Protein AF-A0A7Z2T8D2-F1 (afdb_monomer_lite)

Secondary structure (DSSP, 8-state):
----PPP--GGGGG------PPPP-SS--STHHHHHHHHHHHHHHHHHHHHHHHHHHHHHHHHHHHHHHH--TT-TTHHHHHHHHHHHHHHHHSTTGGG--SHHHHHHHHHH-S-PPPHHHHHHHHHHHH-TT-PPPHHHHHHHHHHHHHHHHHPPP---

Organism: NCBI:txid1481923

Radius of gyration: 36.14 Å; chains: 1; bounding box: 49×36×119 Å

InterPro domains:
  IPR025489 Protein of unknown function (DUF4381 [PF14316] (16-154)

Sequence (160 aa):
MTIHQPPSTYILRYFQDVEVLQPISWYPQTLGWQILGAIALALLAYGMYARLTIWYHNRYRSEAKQAIESLSLENEQFPRELFTIMKVVLNYLSPGNSTAFGSPFFQTLDSYHSLSLPQPLQQRWTLSLVSCHVHLSDSEKQQLKHYCLDWLKQHEVASL

Foldseek 3Di:
DDDDDDPPPPVCVPPDPPPPPDPDPPDDPDCVVVVVVVVVVVVVVVVVVVVVVVCVVCVLLVVLLVQLVPDDLPDLCLLVSNVVSLLVVLCVLPPPSNPDAQPSSQVSLCVQDVDHDDPVLSVLSSCSNVDPPRGDDSVSSVVSSVSSNVSSVPGDRPDD

pLDDT: mean 83.42, std 12.83, range [38.0, 96.19]

Structure (mmCIF, N/CA/C/O backbone):
data_AF-A0A7Z2T8D2-F1
#
_entry.id   AF-A0A7Z2T8D2-F1
#
loop_
_atom_site.group_PDB
_atom_site.id
_atom_site.type_symbol
_atom_site.label_atom_id
_atom_site.label_alt_id
_atom_site.label_comp_id
_atom_site.label_asym_id
_atom_site.label_entity_id
_atom_site.label_seq_id
_atom_site.pdbx_PDB_ins_code
_atom_site.Cartn_x
_atom_site.Cartn_y
_atom_site.Cartn_z
_atom_site.occupancy
_atom_site.B_iso_or_equiv
_atom_site.auth_seq_id
_atom_site.auth_comp_id
_atom_site.auth_asym_id
_atom_site.auth_atom_id
_atom_site.pdbx_PDB_model_num
ATOM 1 N N . MET A 1 1 ? -9.406 -23.600 94.728 1.00 41.47 1 MET A N 1
ATOM 2 C CA . MET A 1 1 ? -9.153 -22.898 93.454 1.00 41.47 1 MET A CA 1
ATOM 3 C C . MET A 1 1 ? -10.025 -21.653 93.448 1.00 41.47 1 MET A C 1
ATOM 5 O O . MET A 1 1 ? -11.231 -21.773 93.297 1.00 41.47 1 MET A O 1
ATOM 9 N N . THR A 1 2 ? -9.456 -20.494 93.772 1.00 48.38 2 THR A N 1
ATOM 10 C CA . THR A 1 2 ? -10.188 -19.224 93.879 1.00 48.38 2 THR A CA 1
ATOM 11 C C . THR A 1 2 ? -10.261 -18.561 92.509 1.00 48.38 2 THR A C 1
ATOM 13 O O . THR A 1 2 ? -9.237 -18.246 91.911 1.00 48.38 2 THR A O 1
ATOM 16 N N . ILE A 1 3 ? -11.477 -18.392 91.997 1.00 55.41 3 ILE A N 1
ATOM 17 C CA . ILE A 1 3 ? -11.755 -17.710 90.733 1.00 55.41 3 ILE A CA 1
ATOM 18 C C . ILE A 1 3 ? -11.690 -16.205 91.007 1.00 55.41 3 ILE A C 1
ATOM 20 O O . ILE A 1 3 ? -12.503 -15.673 91.760 1.00 55.41 3 ILE A O 1
ATOM 24 N N . HIS A 1 4 ? -10.705 -15.523 90.426 1.00 58.47 4 HIS A N 1
ATOM 25 C CA . HIS A 1 4 ? -10.600 -14.068 90.484 1.00 58.47 4 HIS A CA 1
ATOM 26 C C . HIS A 1 4 ? -11.541 -13.469 89.434 1.00 58.47 4 HIS A C 1
ATOM 28 O O . HIS A 1 4 ? -11.203 -13.415 88.253 1.00 58.47 4 HIS A O 1
ATOM 34 N N . GLN A 1 5 ? -12.738 -13.042 89.845 1.00 60.25 5 GLN A N 1
ATOM 35 C CA . GLN A 1 5 ? -13.546 -12.157 89.006 1.00 60.25 5 GLN A CA 1
ATOM 36 C C . GLN A 1 5 ? -12.854 -10.789 88.947 1.00 60.25 5 GLN A C 1
ATOM 38 O O . GLN A 1 5 ? -12.503 -10.249 90.001 1.00 60.25 5 GLN A O 1
ATOM 43 N N . PRO A 1 6 ? -12.635 -10.222 87.748 1.00 62.84 6 PRO A N 1
ATOM 44 C CA . PRO A 1 6 ? -12.114 -8.872 87.647 1.00 62.84 6 PRO A CA 1
ATOM 45 C C . PRO A 1 6 ? -13.093 -7.917 88.348 1.00 62.84 6 PRO A C 1
ATOM 47 O O . PRO A 1 6 ? -14.310 -8.084 88.209 1.00 62.84 6 PRO A O 1
ATOM 50 N N . PRO A 1 7 ? -12.597 -6.936 89.121 1.00 56.84 7 PRO A N 1
ATOM 51 C CA . PRO A 1 7 ? -13.458 -5.962 89.766 1.00 56.84 7 PRO A CA 1
ATOM 52 C C . PRO A 1 7 ? -14.231 -5.229 88.672 1.00 56.84 7 PRO A C 1
ATOM 54 O O . PRO A 1 7 ? -13.640 -4.677 87.743 1.00 56.84 7 PRO A O 1
ATOM 57 N N . SER A 1 8 ? -15.560 -5.254 88.763 1.00 59.09 8 SER A N 1
ATOM 58 C CA . SER A 1 8 ? -16.462 -4.482 87.912 1.00 59.09 8 SER A CA 1
ATOM 59 C C . SER A 1 8 ? -16.314 -3.001 88.262 1.00 59.09 8 SER A C 1
ATOM 61 O O . SER A 1 8 ? -17.149 -2.406 88.945 1.00 59.09 8 SER A O 1
ATOM 63 N N . THR A 1 9 ? -15.178 -2.425 87.884 1.00 58.44 9 THR A N 1
ATOM 64 C CA . THR A 1 9 ? -14.816 -1.047 88.174 1.00 58.44 9 THR A CA 1
ATOM 65 C C . THR A 1 9 ? -15.786 -0.144 87.426 1.00 58.44 9 THR A C 1
ATOM 67 O O . THR A 1 9 ? -15.886 -0.193 86.201 1.00 58.44 9 THR A O 1
ATOM 70 N N . TYR A 1 10 ? -16.485 0.696 88.188 1.00 59.91 10 TYR A N 1
ATOM 71 C CA . TYR A 1 10 ? -17.485 1.684 87.761 1.00 59.91 10 TYR A CA 1
ATOM 72 C C . TYR A 1 10 ? -17.048 2.543 86.552 1.00 59.91 10 TYR A C 1
ATOM 74 O O . TYR A 1 10 ? -17.885 3.039 85.804 1.00 59.91 10 TYR A O 1
ATOM 82 N N . ILE A 1 11 ? -15.734 2.650 86.325 1.00 63.50 11 ILE A N 1
ATOM 83 C CA . ILE A 1 11 ? -15.084 3.317 85.189 1.00 63.50 11 ILE A CA 1
ATOM 84 C C . ILE A 1 11 ? -15.517 2.736 83.830 1.00 63.50 11 ILE A C 1
ATOM 86 O O . ILE A 1 11 ? -15.669 3.494 82.879 1.00 63.50 11 ILE A O 1
ATOM 90 N N . LEU A 1 12 ? -15.767 1.424 83.720 1.00 61.31 12 LEU A N 1
ATOM 91 C CA . LEU A 1 12 ? -16.150 0.794 82.446 1.00 61.31 12 LEU A CA 1
ATOM 92 C C . LEU A 1 12 ? -17.647 0.906 82.122 1.00 61.31 12 LEU A C 1
ATOM 94 O O . LEU A 1 12 ? -18.044 0.664 80.990 1.00 61.31 12 LEU A O 1
ATOM 98 N N . ARG A 1 13 ? -18.486 1.309 83.086 1.00 59.47 13 ARG A N 1
ATOM 99 C CA . ARG A 1 13 ? -19.947 1.382 82.902 1.00 59.47 13 ARG A CA 1
ATOM 100 C C . ARG A 1 13 ? -20.386 2.483 81.929 1.00 59.47 13 ARG A C 1
ATOM 102 O O . ARG A 1 13 ? -21.485 2.408 81.393 1.00 59.47 13 ARG A O 1
ATOM 109 N N . TYR A 1 14 ? -19.546 3.496 81.731 1.00 57.97 14 TYR A N 1
ATOM 110 C CA . TYR A 1 14 ? -19.841 4.653 80.879 1.00 57.97 14 TYR A CA 1
ATOM 111 C C . TYR A 1 14 ? -19.138 4.609 79.524 1.00 57.97 14 TYR A C 1
ATOM 113 O O . TYR A 1 14 ? -19.313 5.530 78.727 1.00 57.97 14 TYR A O 1
ATOM 121 N N . PHE A 1 15 ? -18.366 3.557 79.237 1.00 62.12 15 PHE A N 1
ATOM 122 C CA . PHE A 1 15 ? -17.938 3.300 77.870 1.00 62.12 15 PHE A CA 1
ATOM 123 C C . PHE A 1 15 ? -19.138 2.741 77.115 1.00 62.12 15 PHE A C 1
ATOM 125 O O . PHE A 1 15 ? -19.424 1.550 77.137 1.00 62.12 15 PHE A O 1
ATOM 132 N N . GLN A 1 16 ? -19.889 3.660 76.516 1.00 62.00 16 GLN A N 1
ATOM 133 C CA . GLN A 1 16 ? -20.880 3.359 75.502 1.00 62.00 16 GLN A CA 1
ATOM 134 C C . GLN A 1 16 ? -20.144 2.622 74.381 1.00 62.00 16 GLN A C 1
ATOM 136 O O . GLN A 1 16 ? -19.219 3.191 73.796 1.00 62.00 16 GLN A O 1
ATOM 141 N N . ASP A 1 17 ? -20.492 1.352 74.152 1.00 63.81 17 ASP A N 1
ATOM 142 C CA . ASP A 1 17 ? -19.966 0.576 73.031 1.00 63.81 17 ASP A CA 1
ATOM 143 C C . ASP A 1 17 ? -20.109 1.436 71.775 1.00 63.81 17 ASP A C 1
ATOM 145 O O . ASP A 1 17 ? -21.215 1.815 71.381 1.00 63.81 17 ASP A O 1
ATOM 149 N N . VAL A 1 18 ? -18.974 1.835 71.202 1.00 65.62 18 VAL A N 1
ATOM 150 C CA . VAL A 1 18 ? -18.961 2.589 69.955 1.00 65.62 18 VAL A CA 1
ATOM 151 C C . VAL A 1 18 ? -19.521 1.634 68.917 1.00 65.62 18 VAL A C 1
ATOM 153 O O . VAL A 1 18 ? -18.870 0.639 68.597 1.00 65.62 18 VAL A O 1
ATOM 156 N N . GLU A 1 19 ? -20.743 1.894 68.444 1.00 67.00 19 GLU A N 1
ATOM 157 C CA . GLU A 1 19 ? -21.344 1.116 67.367 1.00 67.00 19 GLU A CA 1
ATOM 158 C C . GLU A 1 19 ? -20.333 1.046 66.224 1.00 67.00 19 GLU A C 1
ATOM 160 O O . GLU A 1 19 ? -19.966 2.058 65.619 1.00 67.00 19 GLU A O 1
ATOM 165 N N . VAL A 1 20 ? -19.823 -0.159 65.972 1.00 66.94 20 VAL A N 1
ATOM 166 C CA . VAL A 1 20 ? -18.941 -0.406 64.841 1.00 66.94 20 VAL A CA 1
ATOM 167 C C . VAL A 1 20 ? -19.793 -0.143 63.610 1.00 66.94 20 VAL A C 1
ATOM 169 O O . VAL A 1 20 ? -20.693 -0.926 63.300 1.00 66.94 20 VAL A O 1
ATOM 172 N N . LEU A 1 21 ? -19.554 0.999 62.955 1.00 68.62 21 LEU A N 1
ATOM 173 C CA . LEU A 1 21 ? -20.254 1.373 61.733 1.00 68.62 21 LEU A CA 1
ATOM 174 C C . LEU A 1 21 ? -20.203 0.181 60.784 1.00 68.62 21 LEU A C 1
ATOM 176 O O . LEU A 1 21 ? -19.122 -0.352 60.511 1.00 68.62 21 LEU A O 1
ATOM 180 N N . GLN A 1 22 ? -21.375 -0.262 60.326 1.00 73.56 22 GLN A N 1
ATOM 181 C CA . GLN A 1 22 ? -21.429 -1.399 59.423 1.00 73.56 22 GLN A CA 1
ATOM 182 C C . GLN A 1 22 ? -20.539 -1.104 58.211 1.00 73.56 22 GLN A C 1
ATOM 184 O O . GLN A 1 22 ? -20.593 0.012 57.680 1.00 73.56 22 GLN A O 1
ATOM 189 N N . PRO A 1 23 ? -19.684 -2.058 57.804 1.00 72.94 23 PRO A N 1
ATOM 190 C CA . PRO A 1 23 ? -18.737 -1.836 56.728 1.00 72.94 23 PRO A CA 1
ATOM 191 C C . PRO A 1 23 ? -19.498 -1.373 55.489 1.00 72.94 23 PRO A C 1
ATOM 193 O O . PRO A 1 23 ? -20.392 -2.059 54.993 1.00 72.94 23 PRO A O 1
ATOM 196 N N . ILE A 1 24 ? -19.153 -0.176 55.018 1.00 68.25 24 ILE A N 1
ATOM 197 C CA . ILE A 1 24 ? -19.755 0.412 53.829 1.00 68.25 24 ILE A CA 1
ATOM 198 C C . ILE A 1 24 ? -19.462 -0.546 52.676 1.00 68.25 24 ILE A C 1
ATOM 200 O O . ILE A 1 24 ? -18.301 -0.836 52.378 1.00 68.25 24 ILE A O 1
ATOM 204 N N . SER A 1 25 ? -20.515 -1.075 52.054 1.00 70.31 25 SER A N 1
ATOM 205 C CA . SER A 1 25 ? -20.367 -1.908 50.866 1.00 70.31 25 SER A CA 1
ATOM 206 C C . SER A 1 25 ? -19.729 -1.072 49.761 1.00 70.31 25 SER A C 1
ATOM 208 O O . SER A 1 25 ? -20.369 -0.203 49.173 1.00 70.31 25 SER A O 1
ATOM 210 N N . TRP A 1 26 ? -18.468 -1.369 49.454 1.00 71.19 26 TRP A N 1
ATOM 211 C CA . TRP A 1 26 ? -17.752 -0.846 48.287 1.00 71.19 26 TRP A CA 1
ATOM 212 C C . TRP A 1 26 ? -18.336 -1.364 46.969 1.00 71.19 26 TRP A C 1
ATOM 214 O O . TRP A 1 26 ? -17.962 -0.892 45.896 1.00 71.19 26 TRP A O 1
ATOM 224 N N . TYR A 1 27 ? -19.255 -2.332 47.042 1.00 62.62 27 TYR A N 1
ATOM 225 C CA . TYR A 1 27 ? -20.023 -2.784 45.901 1.00 62.62 27 TYR A CA 1
ATOM 226 C C . TYR A 1 27 ? -21.235 -1.867 45.707 1.00 62.62 27 TYR A C 1
ATOM 228 O O . TYR A 1 27 ? -22.082 -1.774 46.605 1.00 62.62 27 TYR A O 1
ATOM 236 N N . PRO A 1 28 ? -21.332 -1.170 44.569 1.00 60.12 28 PRO A N 1
ATOM 237 C CA . PRO A 1 28 ? -22.391 -0.206 44.362 1.00 60.12 28 PRO A CA 1
ATOM 238 C C . PRO A 1 28 ? -23.737 -0.907 44.172 1.00 60.12 28 PRO A C 1
ATOM 240 O O . PRO A 1 28 ? -23.912 -1.725 43.275 1.00 60.12 28 PRO A O 1
ATOM 243 N N . GLN A 1 29 ? -24.715 -0.542 44.998 1.00 66.62 29 GLN A N 1
ATOM 244 C CA . GLN A 1 29 ? -26.084 -1.066 44.934 1.00 66.62 29 GLN A CA 1
ATOM 245 C C . GLN A 1 29 ? -26.920 -0.421 43.807 1.00 66.62 29 GLN A C 1
ATOM 247 O O . GLN A 1 29 ? -28.061 -0.812 43.568 1.00 66.62 29 GLN A O 1
ATOM 252 N N . THR A 1 30 ? -26.378 0.585 43.110 1.00 77.06 30 THR A N 1
ATOM 253 C CA . THR A 1 30 ? -27.105 1.384 42.118 1.00 77.06 30 THR A CA 1
ATOM 254 C C . THR A 1 30 ? -26.864 0.899 40.687 1.00 77.06 30 THR A C 1
ATOM 256 O O . THR A 1 30 ? -25.736 0.619 40.276 1.00 77.06 30 THR A O 1
ATOM 259 N N . LEU A 1 31 ? -27.935 0.888 39.883 1.00 79.31 31 LEU A N 1
ATOM 260 C CA . LEU A 1 31 ? -27.907 0.543 38.451 1.00 79.31 31 LEU A CA 1
ATOM 261 C C . LEU A 1 31 ? -26.911 1.394 37.636 1.00 79.31 31 LEU A C 1
ATOM 263 O O . LEU A 1 31 ? -26.483 0.988 36.558 1.00 79.31 31 LEU A O 1
ATOM 267 N N . GLY A 1 32 ? -26.501 2.557 38.153 1.00 78.88 32 GLY A N 1
ATOM 268 C CA . GLY A 1 32 ? -25.564 3.467 37.491 1.00 78.88 32 GLY A CA 1
ATOM 269 C 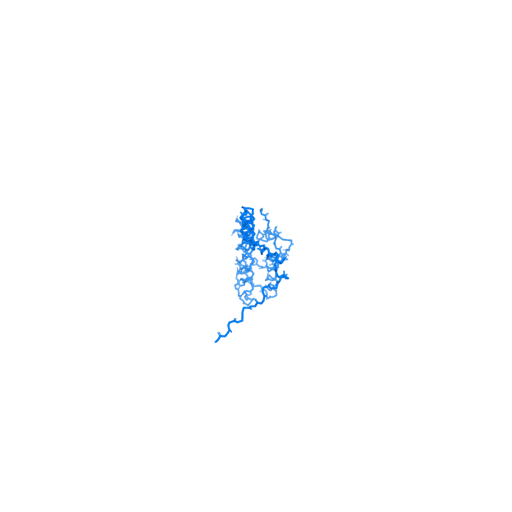C . GLY A 1 32 ? -24.220 2.829 37.130 1.00 78.88 32 GLY A C 1
ATOM 270 O O . GLY A 1 32 ? -23.683 3.126 36.068 1.00 78.88 32 GLY A O 1
ATOM 271 N N . TRP A 1 33 ? -23.704 1.899 37.940 1.00 83.44 33 TRP A N 1
ATOM 272 C CA . TRP A 1 33 ? -22.447 1.207 37.625 1.00 83.44 33 TRP A CA 1
ATOM 273 C C . TRP A 1 33 ? -22.592 0.147 36.540 1.00 83.44 33 TRP A C 1
ATOM 275 O O . TRP A 1 33 ? -21.662 -0.064 35.767 1.00 83.44 33 TRP A O 1
ATOM 285 N N . GLN A 1 34 ? -23.765 -0.477 36.431 1.00 85.12 34 GLN A N 1
ATOM 286 C CA . GLN A 1 34 ? -24.065 -1.381 35.321 1.00 85.12 34 GLN A CA 1
ATOM 287 C C . GLN A 1 34 ? -24.168 -0.599 34.010 1.00 85.12 34 GLN A C 1
ATOM 289 O O . GLN A 1 34 ? -23.620 -1.028 32.998 1.00 85.12 34 GLN A O 1
ATOM 294 N N . ILE A 1 35 ? -24.796 0.582 34.043 1.00 90.31 35 ILE A N 1
ATOM 295 C CA . ILE A 1 35 ? -24.873 1.489 32.891 1.00 90.31 35 ILE A CA 1
ATOM 296 C C . ILE A 1 35 ? -23.472 1.980 32.505 1.00 90.31 35 ILE A C 1
ATOM 298 O O . ILE A 1 35 ? -23.105 1.908 31.336 1.00 90.31 35 ILE A O 1
ATOM 302 N N . LEU A 1 36 ? -22.657 2.415 33.472 1.00 90.06 36 LEU A N 1
ATOM 303 C CA . LEU A 1 36 ? -21.261 2.799 33.233 1.00 90.06 36 LEU A CA 1
ATOM 304 C C . LEU A 1 36 ? -20.443 1.649 32.643 1.00 90.06 36 LEU A C 1
ATOM 306 O O . LEU A 1 36 ? -19.719 1.858 31.674 1.00 90.06 36 LEU A O 1
ATOM 310 N N . GLY A 1 37 ? -20.583 0.440 33.189 1.00 91.25 37 GLY A N 1
ATOM 311 C CA . GLY A 1 37 ? -19.929 -0.756 32.666 1.00 91.25 37 GLY A CA 1
ATOM 312 C C . GLY A 1 37 ? -20.350 -1.059 31.228 1.00 91.25 37 GLY A C 1
ATOM 313 O O . GLY A 1 37 ? -19.495 -1.316 30.383 1.00 91.25 37 GLY A O 1
ATOM 314 N N . ALA A 1 38 ? -21.645 -0.953 30.922 1.00 92.88 38 ALA A N 1
ATOM 315 C CA . ALA A 1 38 ? -22.167 -1.143 29.573 1.00 92.88 38 ALA A CA 1
ATOM 316 C C . ALA A 1 38 ? -21.632 -0.088 28.590 1.00 92.88 38 ALA A C 1
ATOM 318 O O . ALA A 1 38 ? -21.201 -0.440 27.493 1.00 92.88 38 ALA A O 1
ATOM 319 N N . ILE A 1 39 ? -21.591 1.187 28.990 1.00 95.38 39 ILE A N 1
ATOM 320 C CA . ILE A 1 39 ? -21.023 2.273 28.177 1.00 95.38 39 ILE A CA 1
ATOM 321 C C . ILE A 1 39 ? -19.527 2.042 27.942 1.00 95.38 39 ILE A C 1
ATOM 323 O O . ILE A 1 39 ? -19.062 2.133 26.806 1.00 95.38 39 ILE A O 1
ATOM 327 N N . ALA A 1 40 ? -18.770 1.705 28.988 1.00 95.31 40 ALA A N 1
ATOM 328 C CA . ALA A 1 40 ? -17.341 1.426 28.876 1.00 95.31 40 ALA A CA 1
ATOM 329 C C . ALA A 1 40 ? -17.068 0.246 27.930 1.00 95.31 40 ALA A C 1
ATOM 331 O O . ALA A 1 40 ? -16.172 0.320 27.089 1.00 95.31 40 ALA A O 1
ATOM 332 N N . LEU A 1 41 ? -17.874 -0.815 28.018 1.00 96.00 41 LEU A N 1
ATOM 333 C CA . LEU A 1 41 ? -17.777 -1.975 27.137 1.00 96.00 41 LEU A CA 1
ATOM 334 C C . LEU A 1 41 ? -18.116 -1.611 25.686 1.00 96.00 41 LEU A C 1
ATOM 336 O O . LEU A 1 41 ? -17.393 -2.015 24.778 1.00 96.00 41 LEU A O 1
ATOM 340 N N . ALA A 1 42 ? -19.153 -0.802 25.457 1.00 95.81 42 ALA A N 1
ATOM 341 C CA . ALA A 1 42 ? -19.509 -0.323 24.123 1.00 95.81 42 ALA A CA 1
ATOM 342 C C . ALA A 1 42 ? -18.393 0.531 23.497 1.00 95.81 42 ALA A C 1
ATOM 344 O O . ALA A 1 42 ? -18.047 0.335 22.332 1.00 95.81 42 ALA A O 1
ATOM 345 N N . LEU A 1 43 ? -17.777 1.429 24.273 1.00 96.00 43 LEU A N 1
ATOM 346 C CA . LEU A 1 43 ? -16.640 2.236 23.818 1.00 96.00 43 LEU A CA 1
ATOM 347 C C . LEU A 1 43 ? -15.411 1.377 23.510 1.00 96.00 43 LEU A C 1
ATOM 349 O O . LEU A 1 43 ? -14.744 1.606 22.501 1.00 96.00 43 LEU A O 1
ATOM 353 N N . LEU A 1 44 ? -15.125 0.368 24.338 1.00 96.19 44 LEU A N 1
ATOM 354 C CA . LEU A 1 44 ? -14.053 -0.593 24.073 1.00 96.19 44 LEU A CA 1
ATOM 355 C C . LEU A 1 44 ? -14.311 -1.379 22.788 1.00 96.19 44 LEU A C 1
ATOM 357 O O . LEU A 1 44 ? -13.418 -1.474 21.947 1.00 96.19 44 LEU A O 1
ATOM 361 N N . ALA A 1 45 ? -15.525 -1.900 22.608 1.00 95.25 45 ALA A N 1
ATOM 362 C CA . ALA A 1 45 ? -15.908 -2.632 21.407 1.00 95.25 45 ALA A CA 1
ATOM 363 C C . ALA A 1 45 ? -15.787 -1.754 20.155 1.00 95.25 45 ALA A C 1
ATOM 365 O O . ALA A 1 45 ? -15.193 -2.175 19.164 1.00 95.25 45 ALA A O 1
ATOM 366 N N . TYR A 1 46 ? -16.267 -0.510 20.223 1.00 94.62 46 TYR A N 1
ATOM 367 C CA . TYR A 1 46 ? -16.149 0.456 19.134 1.00 94.62 46 TYR A CA 1
ATOM 368 C C . TYR A 1 46 ? -14.687 0.794 18.817 1.00 94.62 46 TYR A C 1
ATOM 370 O O . TYR A 1 46 ? -14.275 0.748 17.659 1.00 94.62 46 TYR A O 1
ATOM 378 N N . GLY A 1 47 ? -13.872 1.076 19.836 1.00 92.94 47 GLY A N 1
ATOM 379 C CA . GLY A 1 47 ? -12.452 1.371 19.656 1.00 92.94 47 GLY A CA 1
ATOM 380 C C . GLY A 1 47 ? -11.673 0.190 19.076 1.00 92.94 47 GLY A C 1
ATOM 381 O O . GLY A 1 47 ? -10.780 0.380 18.249 1.00 92.94 47 GLY A O 1
ATOM 382 N N . MET A 1 48 ? -12.028 -1.034 19.471 1.00 93.00 48 MET A N 1
ATOM 383 C CA . MET A 1 48 ? -11.421 -2.250 18.941 1.00 93.00 48 MET A CA 1
ATOM 384 C C . MET A 1 48 ? -11.852 -2.498 17.495 1.00 93.00 48 MET A C 1
ATOM 386 O O . MET A 1 48 ? -10.999 -2.777 16.658 1.00 93.00 48 MET A O 1
ATOM 390 N N . TYR A 1 49 ? -13.132 -2.301 17.175 1.00 91.00 49 TYR A N 1
ATOM 391 C CA . TYR A 1 49 ? -13.639 -2.359 15.805 1.00 91.00 49 TYR A CA 1
ATOM 392 C C . TYR A 1 49 ? -12.935 -1.345 14.898 1.00 91.00 49 TYR A C 1
ATOM 394 O O . TYR A 1 49 ? -12.388 -1.734 13.873 1.00 91.00 49 TYR A O 1
ATOM 402 N N . ALA A 1 50 ? -12.858 -0.076 15.306 1.00 86.81 50 ALA A N 1
ATOM 403 C CA . ALA A 1 50 ? -12.186 0.970 14.538 1.00 86.81 50 ALA A CA 1
ATOM 404 C C . ALA A 1 50 ? -10.693 0.670 14.324 1.00 86.81 50 ALA A C 1
ATOM 406 O O . ALA A 1 50 ? -10.155 0.864 13.236 1.00 86.81 50 ALA A O 1
ATOM 407 N N . ARG A 1 51 ? -9.998 0.149 15.344 1.00 85.88 51 ARG A N 1
ATOM 408 C CA . ARG A 1 51 ? -8.600 -0.272 15.178 1.00 85.88 51 ARG A CA 1
ATOM 409 C C . ARG A 1 51 ? -8.454 -1.463 14.246 1.00 85.88 51 ARG A C 1
ATOM 411 O O . ARG A 1 51 ? -7.516 -1.480 13.454 1.00 85.88 51 ARG A O 1
ATOM 418 N N . LEU A 1 52 ? -9.350 -2.442 14.335 1.00 86.12 52 LEU A N 1
ATOM 419 C CA . LEU A 1 52 ? -9.338 -3.601 13.452 1.00 86.12 52 LEU A CA 1
ATOM 420 C C . LEU A 1 52 ? -9.595 -3.181 12.011 1.00 86.12 52 LEU A C 1
ATOM 422 O O . LEU A 1 52 ? -8.853 -3.608 11.136 1.00 86.12 52 LEU A O 1
ATOM 426 N N . THR A 1 53 ? -10.575 -2.316 11.751 1.00 82.69 53 THR A N 1
ATOM 427 C CA . THR A 1 53 ? -10.836 -1.832 10.392 1.00 82.69 53 THR A CA 1
ATOM 428 C C . THR A 1 53 ? -9.629 -1.082 9.845 1.00 82.69 53 THR A C 1
ATOM 430 O O . THR A 1 53 ? -9.182 -1.416 8.752 1.00 82.69 53 THR A O 1
ATOM 433 N N . ILE A 1 54 ? -9.022 -0.165 10.603 1.00 80.12 54 ILE A N 1
ATOM 434 C CA . ILE A 1 54 ? -7.790 0.527 10.183 1.00 80.12 54 ILE A CA 1
ATOM 435 C C . ILE A 1 54 ? -6.653 -0.472 9.922 1.00 80.12 54 ILE A C 1
ATOM 437 O O . ILE A 1 54 ? -5.922 -0.345 8.940 1.00 80.12 54 ILE A O 1
ATOM 441 N N . TRP A 1 55 ? -6.498 -1.483 10.778 1.00 81.19 55 TRP A N 1
ATOM 442 C CA . TRP A 1 55 ? -5.457 -2.495 10.618 1.00 81.19 55 TRP A CA 1
ATOM 443 C C . TRP A 1 55 ? -5.672 -3.357 9.372 1.00 81.19 55 TRP A C 1
ATOM 445 O O . TRP A 1 55 ? -4.736 -3.541 8.597 1.00 81.19 55 TRP A O 1
ATOM 455 N N . TYR A 1 56 ? -6.900 -3.824 9.131 1.00 78.06 56 TYR A N 1
ATOM 456 C CA . TYR A 1 56 ? -7.255 -4.564 7.920 1.00 78.06 56 TYR A CA 1
ATOM 457 C C . TYR A 1 56 ? -7.014 -3.724 6.667 1.00 78.06 56 TYR A C 1
ATOM 459 O O . TYR A 1 56 ? -6.405 -4.215 5.719 1.00 78.06 56 TYR A O 1
ATOM 467 N N . HIS A 1 57 ? -7.396 -2.443 6.688 1.00 74.75 57 HIS A N 1
ATOM 468 C CA . HIS A 1 57 ? -7.132 -1.537 5.575 1.00 74.75 57 HIS A CA 1
ATOM 469 C C . HIS A 1 57 ? -5.640 -1.280 5.377 1.00 74.75 57 HIS A C 1
ATOM 471 O O . HIS A 1 57 ? -5.242 -1.078 4.251 1.00 74.75 57 HIS A O 1
ATOM 477 N N . ASN A 1 58 ? -4.786 -1.343 6.397 1.00 80.56 58 ASN A N 1
ATOM 478 C CA . ASN A 1 58 ? -3.340 -1.147 6.226 1.00 80.56 58 ASN A CA 1
ATOM 479 C C . ASN A 1 58 ? -2.552 -2.445 6.000 1.00 80.56 58 ASN A C 1
ATOM 481 O O . ASN A 1 58 ? -1.356 -2.397 5.700 1.00 80.56 58 ASN A O 1
ATOM 485 N N . ARG A 1 59 ? -3.200 -3.609 6.109 1.00 85.81 59 ARG A N 1
ATOM 486 C CA . ARG A 1 59 ? -2.548 -4.914 5.972 1.00 85.81 59 ARG A CA 1
ATOM 487 C C . ARG A 1 59 ? -1.938 -5.116 4.586 1.00 85.81 59 ARG A C 1
ATOM 489 O O . ARG A 1 59 ? -0.789 -5.547 4.499 1.00 85.81 59 ARG A O 1
ATOM 496 N N . TYR A 1 60 ? -2.654 -4.731 3.525 1.00 88.44 60 TYR A N 1
ATOM 497 C CA . TYR A 1 60 ? -2.154 -4.861 2.149 1.00 88.44 60 TYR A CA 1
ATOM 498 C C . TYR A 1 60 ? -0.823 -4.116 1.952 1.00 88.44 60 TYR A C 1
ATOM 500 O O . TYR A 1 60 ? 0.051 -4.600 1.237 1.00 88.44 60 TYR A O 1
ATOM 508 N N . ARG A 1 61 ? -0.630 -2.963 2.619 1.00 89.44 61 ARG A N 1
ATOM 509 C CA . ARG A 1 61 ? 0.620 -2.186 2.538 1.00 89.44 61 ARG A CA 1
ATOM 510 C C . ARG A 1 61 ? 1.795 -2.971 3.102 1.00 89.44 61 ARG A C 1
ATOM 512 O O . ARG A 1 61 ? 2.865 -2.981 2.500 1.00 89.44 61 ARG A O 1
ATOM 519 N N . SER A 1 62 ? 1.596 -3.624 4.247 1.00 88.31 62 SER A N 1
ATOM 520 C CA . SER A 1 62 ? 2.628 -4.445 4.884 1.00 88.31 62 SER A CA 1
ATOM 521 C C . SER A 1 62 ? 2.991 -5.654 4.025 1.00 88.31 62 SER A C 1
ATOM 523 O O . SER A 1 62 ? 4.173 -5.930 3.844 1.00 88.31 62 SER A O 1
ATOM 525 N N . GLU A 1 63 ? 1.996 -6.347 3.466 1.00 91.94 63 GLU A N 1
ATOM 526 C CA . GLU A 1 63 ? 2.218 -7.511 2.598 1.00 91.94 63 GLU A CA 1
ATOM 527 C C . GLU A 1 63 ? 2.934 -7.115 1.298 1.00 91.94 63 GLU A C 1
ATOM 529 O O . GLU A 1 63 ? 3.926 -7.740 0.925 1.00 91.94 63 GLU A O 1
ATOM 534 N N . ALA A 1 64 ? 2.512 -6.021 0.654 1.00 93.31 64 ALA A N 1
ATOM 535 C CA . ALA A 1 64 ? 3.172 -5.495 -0.539 1.00 93.31 64 ALA A CA 1
ATOM 536 C C . ALA A 1 64 ? 4.613 -5.049 -0.256 1.00 93.31 64 ALA A C 1
ATOM 538 O O . ALA A 1 64 ? 5.520 -5.351 -1.031 1.00 93.31 64 ALA A O 1
ATOM 539 N N . LYS A 1 65 ? 4.848 -4.371 0.874 1.00 94.00 65 LYS A N 1
ATOM 540 C CA . LYS A 1 65 ? 6.189 -3.952 1.292 1.00 94.00 65 LYS A CA 1
ATOM 541 C C . LYS A 1 65 ? 7.104 -5.158 1.507 1.00 94.00 65 LYS A C 1
ATOM 543 O O . LYS A 1 65 ? 8.204 -5.181 0.962 1.00 94.00 65 LYS A O 1
ATOM 548 N N . GLN A 1 66 ? 6.634 -6.162 2.245 1.00 93.94 66 GLN A N 1
ATOM 549 C CA . GLN A 1 66 ? 7.388 -7.388 2.498 1.00 93.94 66 GLN A CA 1
ATOM 550 C C . GLN A 1 66 ? 7.696 -8.136 1.193 1.00 93.94 66 GLN A C 1
ATOM 552 O O . GLN A 1 66 ? 8.826 -8.585 0.995 1.00 93.94 66 GLN A O 1
ATOM 557 N N . ALA A 1 67 ? 6.723 -8.218 0.280 1.00 94.19 67 ALA A N 1
ATOM 558 C CA . ALA A 1 67 ? 6.915 -8.830 -1.028 1.00 94.19 67 ALA A CA 1
ATOM 559 C C . ALA A 1 67 ? 8.012 -8.107 -1.826 1.00 94.19 67 ALA A C 1
ATOM 561 O O . ALA A 1 67 ? 8.945 -8.756 -2.289 1.00 94.19 67 ALA A O 1
ATOM 562 N N . ILE A 1 68 ? 7.974 -6.771 -1.914 1.00 94.81 68 ILE A N 1
ATOM 563 C CA . ILE A 1 68 ? 9.000 -5.987 -2.625 1.00 94.81 68 ILE A CA 1
ATOM 564 C C . ILE A 1 68 ? 10.372 -6.119 -1.958 1.00 94.81 68 ILE A C 1
ATOM 566 O O . ILE A 1 68 ? 11.382 -6.248 -2.649 1.00 94.81 68 ILE A O 1
ATOM 570 N N . GLU A 1 69 ? 10.438 -6.096 -0.627 1.00 94.06 69 GLU A N 1
ATOM 571 C CA . GLU A 1 69 ? 11.693 -6.257 0.112 1.00 94.06 69 GLU A CA 1
ATOM 572 C C . GLU A 1 69 ? 12.350 -7.610 -0.175 1.00 94.06 69 GLU A C 1
ATOM 574 O O . GLU A 1 69 ? 13.563 -7.639 -0.390 1.00 94.06 69 GLU A O 1
ATOM 579 N N . SER A 1 70 ? 11.551 -8.677 -0.289 1.00 93.94 70 SER A N 1
ATOM 580 C CA . SER A 1 70 ? 12.019 -10.034 -0.599 1.00 93.94 70 SER A CA 1
ATOM 581 C C . SER A 1 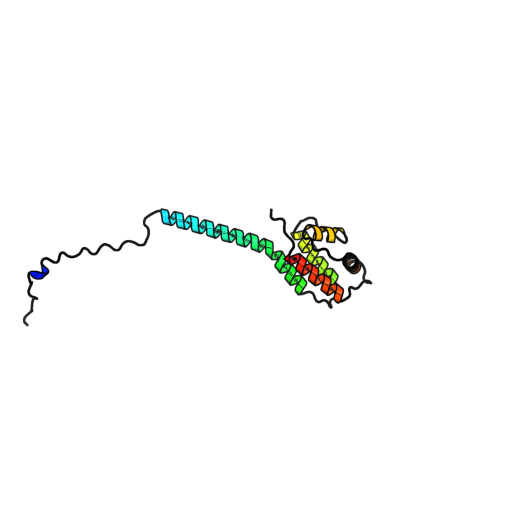70 ? 12.561 -10.218 -2.023 1.00 93.94 70 SER A C 1
ATOM 583 O O . SER A 1 70 ? 13.288 -11.177 -2.276 1.00 93.94 70 SER A O 1
ATOM 585 N N . LEU A 1 71 ? 12.263 -9.295 -2.946 1.00 93.56 71 LEU A N 1
ATOM 586 C CA . LEU A 1 71 ? 12.763 -9.363 -4.318 1.00 93.56 71 LEU A CA 1
ATOM 587 C C . LEU A 1 71 ? 14.278 -9.142 -4.369 1.00 93.56 71 LEU A C 1
ATOM 589 O O . LEU A 1 71 ? 14.780 -8.100 -3.922 1.00 93.56 71 LEU A O 1
ATOM 593 N N . SER A 1 72 ? 14.989 -10.084 -4.991 1.00 91.75 72 SER A N 1
ATOM 594 C CA . SER A 1 72 ? 16.406 -9.932 -5.325 1.00 91.75 72 SER A CA 1
ATOM 595 C C . SER A 1 72 ? 16.576 -9.094 -6.591 1.00 91.75 72 SER A C 1
ATOM 597 O O . SER A 1 72 ? 15.890 -9.319 -7.587 1.00 91.75 72 SER A O 1
ATOM 599 N N . LEU A 1 73 ? 17.520 -8.149 -6.570 1.00 91.19 73 LEU A N 1
ATOM 600 C CA . LEU A 1 73 ? 17.871 -7.344 -7.747 1.00 91.19 73 LEU A CA 1
ATOM 601 C C . LEU A 1 73 ? 18.550 -8.191 -8.837 1.00 91.19 73 LEU A C 1
ATOM 603 O O . LEU A 1 73 ? 18.466 -7.861 -10.017 1.00 91.19 73 LEU A O 1
ATOM 607 N N . GLU A 1 74 ? 19.177 -9.304 -8.456 1.00 89.81 74 GLU A N 1
ATOM 608 C CA . GLU A 1 74 ? 19.848 -10.230 -9.376 1.00 89.81 74 GLU A CA 1
ATOM 609 C C . GLU A 1 74 ? 18.850 -11.078 -10.176 1.00 89.81 74 GLU A C 1
ATOM 611 O O . GLU A 1 74 ? 19.196 -11.614 -11.225 1.00 89.81 74 GLU A O 1
ATOM 616 N N . ASN A 1 75 ? 17.595 -11.178 -9.718 1.00 88.88 75 ASN A N 1
ATOM 617 C CA . ASN A 1 75 ? 16.569 -11.940 -10.419 1.00 88.88 75 ASN A CA 1
ATOM 618 C C . ASN A 1 75 ? 16.200 -11.251 -11.744 1.00 88.88 75 ASN A C 1
ATOM 620 O O . ASN A 1 75 ? 15.816 -10.080 -11.771 1.00 88.88 75 ASN A O 1
ATOM 624 N N . GLU A 1 76 ? 16.245 -11.988 -12.852 1.00 87.31 76 GLU A N 1
ATOM 625 C CA . GLU A 1 76 ? 15.804 -11.498 -14.164 1.00 87.31 76 GLU A CA 1
ATOM 626 C C . GLU A 1 76 ? 14.305 -11.170 -14.184 1.00 87.31 76 GLU A C 1
ATOM 628 O O . GLU A 1 76 ? 13.865 -10.274 -14.905 1.00 87.31 76 GLU A O 1
ATOM 633 N N . GLN A 1 77 ? 13.515 -11.850 -13.347 1.00 89.50 77 GLN A N 1
ATOM 634 C CA . GLN A 1 77 ? 12.075 -11.626 -13.225 1.00 89.50 77 GLN A CA 1
ATOM 635 C C . GLN A 1 77 ? 11.724 -10.421 -12.344 1.00 89.50 77 GLN A C 1
ATOM 637 O O . GLN A 1 77 ? 10.557 -10.025 -12.312 1.00 89.50 77 GLN A O 1
ATOM 642 N N . PHE A 1 78 ? 12.716 -9.785 -11.704 1.00 93.44 78 PHE A N 1
ATOM 643 C CA . PHE A 1 78 ? 12.530 -8.640 -10.810 1.00 93.44 78 PHE A CA 1
ATOM 644 C C . PHE A 1 78 ? 11.571 -7.567 -11.365 1.00 93.44 78 PHE A C 1
ATOM 646 O O . PHE A 1 78 ? 10.632 -7.195 -10.657 1.00 93.44 78 PHE A O 1
ATOM 653 N N . PRO A 1 79 ? 11.711 -7.084 -12.622 1.00 92.62 79 PRO A N 1
ATOM 654 C CA . PRO A 1 79 ? 10.846 -6.020 -13.133 1.00 92.62 79 PRO A CA 1
ATOM 655 C C . PRO A 1 79 ? 9.383 -6.458 -13.240 1.00 92.62 79 PRO A C 1
ATOM 657 O O . PRO A 1 79 ? 8.478 -5.654 -13.010 1.00 92.62 79 PRO A O 1
ATOM 660 N N . ARG A 1 80 ? 9.152 -7.734 -13.573 1.00 93.00 80 ARG A N 1
ATOM 661 C CA . ARG A 1 80 ? 7.821 -8.332 -13.722 1.00 93.00 80 ARG A CA 1
ATOM 662 C C . ARG A 1 80 ? 7.174 -8.610 -12.374 1.00 93.00 80 ARG A C 1
ATOM 664 O O . ARG A 1 80 ? 5.989 -8.323 -12.207 1.00 93.00 80 ARG A O 1
ATOM 671 N N . GLU A 1 81 ? 7.930 -9.145 -11.423 1.00 93.50 81 GLU A N 1
ATOM 672 C CA . GLU A 1 81 ? 7.457 -9.388 -10.059 1.00 93.50 81 GLU A CA 1
ATOM 673 C C . GLU A 1 81 ? 7.079 -8.067 -9.384 1.00 93.50 81 GLU A C 1
ATOM 675 O O . GLU A 1 81 ? 5.961 -7.929 -8.886 1.00 93.50 81 GLU A O 1
ATOM 680 N N . LEU A 1 82 ? 7.946 -7.053 -9.482 1.00 94.56 82 LEU A N 1
ATOM 681 C CA . LEU A 1 82 ? 7.672 -5.713 -8.967 1.00 94.56 82 LEU A CA 1
ATOM 682 C C . LEU A 1 82 ? 6.409 -5.109 -9.597 1.00 94.56 82 LEU A C 1
ATOM 684 O O . LEU A 1 82 ? 5.545 -4.599 -8.885 1.00 94.56 82 LEU A O 1
ATOM 688 N N . PHE A 1 83 ? 6.263 -5.214 -10.922 1.00 94.06 83 PHE A N 1
ATOM 689 C CA . PHE A 1 83 ? 5.075 -4.728 -11.627 1.00 94.06 83 PHE A CA 1
ATOM 690 C C . PHE A 1 83 ? 3.805 -5.446 -11.161 1.00 94.06 83 PHE A C 1
ATOM 692 O O . PHE A 1 83 ? 2.779 -4.810 -10.931 1.00 94.06 83 PHE A O 1
ATOM 699 N N . THR A 1 84 ? 3.880 -6.763 -10.969 1.00 93.12 84 THR A N 1
ATOM 700 C CA . THR A 1 84 ? 2.748 -7.577 -10.512 1.00 93.12 84 THR A CA 1
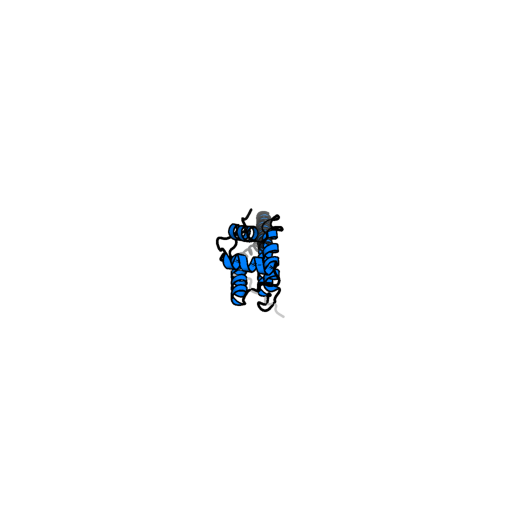ATOM 701 C C . THR A 1 84 ? 2.308 -7.172 -9.109 1.00 93.12 84 THR A C 1
ATOM 703 O O . THR A 1 84 ? 1.114 -6.977 -8.888 1.00 93.12 84 THR A O 1
ATOM 706 N N . ILE A 1 85 ? 3.250 -6.970 -8.182 1.00 94.06 85 ILE A N 1
ATOM 707 C CA . ILE A 1 85 ? 2.939 -6.518 -6.818 1.00 94.06 85 ILE A CA 1
ATOM 708 C C . ILE A 1 85 ? 2.248 -5.153 -6.856 1.00 94.06 85 ILE A C 1
ATOM 710 O O . ILE A 1 85 ? 1.173 -4.991 -6.278 1.00 94.06 85 ILE A O 1
ATOM 714 N N . MET A 1 86 ? 2.813 -4.187 -7.585 1.00 93.06 86 MET A N 1
ATOM 715 C CA . MET A 1 86 ? 2.218 -2.852 -7.702 1.00 93.06 86 MET A CA 1
ATOM 716 C C . MET A 1 86 ? 0.825 -2.901 -8.334 1.00 93.06 86 MET A C 1
ATOM 718 O O . MET A 1 86 ? -0.083 -2.197 -7.899 1.00 93.06 86 MET A O 1
ATOM 722 N N . LYS A 1 87 ? 0.620 -3.779 -9.316 1.00 92.00 87 LYS A N 1
ATOM 723 C CA . LYS A 1 87 ? -0.676 -3.978 -9.963 1.00 92.00 87 LYS A CA 1
ATOM 724 C C . LYS A 1 87 ? -1.726 -4.557 -9.012 1.00 92.00 87 LYS A C 1
ATOM 726 O O . LYS A 1 87 ? -2.870 -4.107 -9.030 1.00 92.00 87 LYS A O 1
ATOM 731 N N . VAL A 1 88 ? -1.348 -5.512 -8.160 1.00 90.94 88 VAL A N 1
ATOM 732 C CA . VAL A 1 88 ? -2.227 -6.042 -7.103 1.00 90.94 88 VAL A CA 1
ATOM 733 C C . VAL A 1 88 ? -2.615 -4.934 -6.123 1.00 90.94 88 VAL A C 1
ATOM 735 O O . VAL A 1 88 ? -3.796 -4.797 -5.808 1.00 90.94 88 VAL A O 1
ATOM 738 N N . VAL A 1 89 ? -1.657 -4.101 -5.704 1.00 91.31 89 VAL A N 1
ATOM 739 C CA . VAL A 1 89 ? -1.923 -2.955 -4.819 1.00 91.31 89 VAL A CA 1
ATOM 740 C C . VAL A 1 89 ? -2.891 -1.965 -5.465 1.00 91.31 89 VAL A C 1
ATOM 742 O O . VAL A 1 89 ? -3.877 -1.583 -4.842 1.00 91.31 89 VAL A O 1
ATOM 745 N N . LEU A 1 90 ? -2.673 -1.588 -6.726 1.00 90.19 90 LEU A N 1
ATOM 746 C CA . LEU A 1 90 ? -3.570 -0.678 -7.445 1.00 90.19 90 LEU A CA 1
ATOM 747 C C . LEU A 1 90 ? -4.987 -1.237 -7.604 1.00 90.19 90 LEU A C 1
ATOM 749 O O . LEU A 1 90 ? -5.953 -0.479 -7.517 1.00 90.19 90 LEU A O 1
ATOM 753 N N . ASN A 1 91 ? -5.114 -2.545 -7.834 1.00 89.56 91 ASN A N 1
ATOM 754 C CA . ASN A 1 91 ? -6.410 -3.211 -7.912 1.00 89.56 91 ASN A CA 1
ATOM 755 C C . ASN A 1 91 ? -7.114 -3.271 -6.548 1.00 89.56 91 ASN A C 1
ATOM 757 O O . ASN A 1 91 ? -8.339 -3.217 -6.499 1.00 89.56 91 ASN A O 1
ATOM 761 N N . TYR A 1 92 ? -6.353 -3.370 -5.454 1.00 87.38 92 TYR A N 1
ATOM 762 C CA . TYR A 1 92 ? -6.893 -3.270 -4.099 1.00 87.38 92 TYR A CA 1
ATOM 763 C C . TYR A 1 92 ? -7.389 -1.849 -3.788 1.00 87.38 92 TYR A C 1
ATOM 765 O O . TYR A 1 92 ? -8.448 -1.694 -3.189 1.00 87.38 92 TYR A O 1
ATOM 773 N N . LEU A 1 93 ? -6.651 -0.817 -4.215 1.00 86.06 93 LEU A N 1
ATOM 774 C CA . LEU A 1 93 ? -7.023 0.588 -4.000 1.00 86.06 93 LEU A CA 1
ATOM 775 C C . LEU A 1 93 ? -8.268 1.002 -4.787 1.00 86.06 93 LEU A C 1
ATOM 777 O O . LEU A 1 93 ? -9.131 1.693 -4.255 1.00 86.06 93 LEU A O 1
ATOM 781 N N . SER A 1 94 ? -8.361 0.598 -6.054 1.00 83.00 94 SER A N 1
ATOM 782 C CA . SER A 1 94 ? -9.543 0.852 -6.870 1.00 83.00 94 SER A CA 1
ATOM 783 C C . SER A 1 94 ? -9.779 -0.309 -7.842 1.00 83.00 94 SER A C 1
ATOM 785 O O . SER A 1 94 ? -8.963 -0.538 -8.752 1.00 83.00 94 SER A O 1
ATOM 787 N N . PRO A 1 95 ? -10.877 -1.070 -7.656 1.00 77.88 95 PRO A N 1
ATOM 788 C CA . PRO A 1 95 ? -11.225 -2.170 -8.541 1.00 77.88 95 PRO A CA 1
ATOM 789 C C . PRO A 1 95 ? -11.558 -1.607 -9.928 1.00 77.88 95 PRO A C 1
ATOM 791 O O . PRO A 1 95 ? -12.512 -0.856 -10.102 1.00 77.88 95 PRO A O 1
ATOM 794 N N . GLY A 1 96 ? -10.738 -1.953 -10.921 1.00 75.19 96 GLY A N 1
ATOM 795 C CA . GLY A 1 96 ? -10.812 -1.391 -12.278 1.00 75.19 96 GLY A CA 1
ATOM 796 C C . GLY A 1 96 ? -9.442 -1.099 -12.889 1.00 75.19 96 GLY A C 1
ATOM 797 O O . GLY A 1 96 ? -9.291 -1.124 -14.106 1.00 75.19 96 GLY A O 1
ATOM 798 N N . ASN A 1 97 ? -8.407 -0.952 -12.055 1.00 77.62 97 ASN A N 1
ATOM 799 C CA . ASN A 1 97 ? -7.025 -0.741 -12.508 1.00 77.62 97 ASN A CA 1
ATOM 800 C C . ASN A 1 97 ? -6.321 -2.025 -12.994 1.00 77.62 97 ASN A C 1
ATOM 802 O O . ASN A 1 97 ? -5.140 -2.005 -13.342 1.00 77.62 97 ASN A O 1
ATOM 806 N N . SER A 1 98 ? -7.022 -3.162 -13.039 1.00 70.88 98 SER A N 1
ATOM 807 C CA . SER A 1 98 ? -6.463 -4.468 -13.414 1.00 70.88 98 SER A CA 1
ATOM 808 C C . SER A 1 98 ? -6.009 -4.557 -14.877 1.00 70.88 98 SER A C 1
ATOM 810 O O . SER A 1 98 ? -5.209 -5.432 -15.220 1.00 70.88 98 SER A O 1
ATOM 812 N N . THR A 1 99 ? -6.456 -3.654 -15.750 1.00 80.62 99 THR A N 1
ATOM 813 C CA . THR A 1 99 ? -6.032 -3.592 -17.160 1.00 80.62 99 THR A CA 1
ATOM 814 C C . THR A 1 99 ? -4.940 -2.553 -17.419 1.00 80.62 99 THR A C 1
ATOM 816 O O . THR A 1 99 ? -4.359 -2.557 -18.503 1.00 80.62 99 THR A O 1
ATOM 819 N N . ALA A 1 100 ? -4.604 -1.705 -16.439 1.00 85.00 100 ALA A N 1
ATOM 820 C CA . ALA A 1 100 ? -3.621 -0.643 -16.617 1.00 85.00 100 ALA A CA 1
ATOM 821 C C . ALA A 1 100 ? -2.217 -1.217 -16.895 1.00 85.00 100 ALA A C 1
ATOM 823 O O . ALA A 1 100 ? -1.711 -2.071 -16.159 1.00 85.00 100 ALA A O 1
ATOM 824 N N . PHE A 1 101 ? -1.590 -0.751 -17.978 1.00 88.31 101 PHE A N 1
ATOM 825 C CA . PHE A 1 101 ? -0.245 -1.136 -18.406 1.00 88.31 101 PHE A CA 1
ATOM 826 C C . PHE A 1 101 ? 0.410 -0.000 -19.197 1.00 88.31 101 PHE A C 1
ATOM 828 O O . PHE A 1 101 ? -0.240 0.594 -20.050 1.00 88.31 101 PHE A O 1
ATOM 835 N N . GLY A 1 102 ? 1.694 0.280 -18.963 1.00 89.06 102 GLY A N 1
ATOM 836 C CA . GLY A 1 102 ? 2.392 1.396 -19.610 1.00 89.06 102 GLY A CA 1
ATOM 837 C C . GLY A 1 102 ? 1.964 2.747 -19.031 1.00 89.06 102 GLY A C 1
ATOM 838 O O . GLY A 1 102 ? 1.862 2.887 -17.816 1.00 89.06 102 GLY A O 1
ATOM 839 N N . SER A 1 103 ? 1.692 3.750 -19.871 1.00 86.94 103 SER A N 1
ATOM 840 C CA . SER A 1 103 ? 1.377 5.106 -19.390 1.00 86.94 103 SER A CA 1
ATOM 841 C C . SER A 1 103 ? 0.149 5.206 -18.470 1.00 86.94 103 SER A C 1
ATOM 843 O O . SER A 1 103 ? 0.258 5.916 -17.471 1.00 86.94 103 SER A O 1
ATOM 845 N N . PRO A 1 104 ? -0.979 4.491 -18.694 1.00 89.00 104 PRO A N 1
ATOM 846 C CA . PRO A 1 104 ? -2.111 4.517 -17.769 1.00 89.00 104 PRO A CA 1
ATOM 847 C C . PRO A 1 104 ? -1.746 3.998 -16.377 1.00 89.00 104 PRO A C 1
ATOM 849 O O . PRO A 1 104 ? -2.248 4.515 -15.391 1.00 89.00 104 PRO A O 1
ATOM 852 N N . PHE A 1 105 ? -0.837 3.020 -16.277 1.00 90.69 105 PHE A N 1
ATOM 853 C CA . PHE A 1 105 ? -0.387 2.496 -14.986 1.00 90.69 105 PHE A CA 1
ATOM 854 C C . PHE A 1 105 ? 0.337 3.570 -14.162 1.00 90.69 105 PHE A C 1
ATOM 856 O O . PHE A 1 105 ? 0.024 3.754 -12.988 1.00 90.69 105 PHE A O 1
ATOM 863 N N . PHE A 1 106 ? 1.254 4.322 -14.779 1.00 90.50 106 PHE A N 1
ATOM 864 C CA . PHE A 1 106 ? 1.960 5.405 -14.088 1.00 90.50 106 PHE A CA 1
ATOM 865 C C . PHE A 1 106 ? 1.037 6.580 -13.759 1.00 90.50 106 PHE A C 1
ATOM 867 O O . PHE A 1 106 ? 1.107 7.100 -12.655 1.00 90.50 106 PHE A O 1
ATOM 874 N N . GLN A 1 107 ? 0.101 6.926 -14.649 1.00 89.56 107 GLN A N 1
ATOM 875 C CA . GLN A 1 107 ? -0.916 7.948 -14.370 1.00 89.56 107 GLN A CA 1
ATOM 876 C C . GLN A 1 107 ? -1.782 7.584 -13.160 1.00 89.56 107 GLN A C 1
ATOM 878 O O . GLN A 1 107 ? -2.100 8.445 -12.343 1.00 89.56 107 GLN A O 1
ATOM 883 N N . THR A 1 108 ? -2.140 6.305 -13.012 1.00 89.38 108 THR A N 1
ATOM 884 C CA . THR A 1 108 ? -2.839 5.834 -11.817 1.00 89.38 108 THR A CA 1
ATOM 885 C C . THR A 1 108 ? -1.968 5.989 -10.570 1.00 89.38 108 THR A C 1
ATOM 887 O O . THR A 1 108 ? -2.466 6.482 -9.565 1.00 89.38 108 THR A O 1
ATOM 890 N N . LEU A 1 109 ? -0.682 5.624 -10.609 1.00 89.62 109 LEU A N 1
ATOM 891 C CA . LEU A 1 109 ? 0.224 5.817 -9.464 1.00 89.62 109 LEU A CA 1
ATOM 892 C C . LEU A 1 109 ? 0.350 7.296 -9.070 1.00 89.62 109 LEU A C 1
ATOM 894 O O . LEU A 1 109 ? 0.246 7.615 -7.884 1.00 89.62 109 LEU A O 1
ATOM 898 N N . ASP A 1 110 ? 0.502 8.175 -10.060 1.00 89.31 110 ASP A N 1
ATOM 899 C CA . ASP A 1 110 ? 0.616 9.625 -9.877 1.00 89.31 110 ASP A CA 1
ATOM 900 C C . ASP A 1 110 ? -0.688 10.243 -9.323 1.00 89.31 110 ASP A C 1
ATOM 902 O O . ASP A 1 110 ? -0.662 11.279 -8.662 1.00 89.31 110 ASP A O 1
ATOM 906 N N . SER A 1 111 ? -1.845 9.599 -9.536 1.00 88.69 111 SER A N 1
ATOM 907 C CA . SER A 1 111 ? -3.129 10.058 -8.977 1.00 88.69 111 SER A CA 1
ATOM 908 C C . SER A 1 111 ? -3.241 9.878 -7.458 1.00 88.69 111 SER A C 1
ATOM 910 O O . SER A 1 111 ? -3.973 10.623 -6.811 1.00 88.69 111 SER A O 1
ATOM 912 N N . TYR A 1 112 ? -2.503 8.922 -6.882 1.00 87.00 112 TYR A N 1
ATOM 913 C CA . TYR A 1 112 ? -2.508 8.646 -5.439 1.00 87.00 112 TYR A CA 1
ATOM 914 C C . TYR A 1 112 ? -1.367 9.336 -4.684 1.00 87.00 112 TYR A C 1
ATOM 916 O O . TYR A 1 112 ? -1.373 9.357 -3.451 1.00 87.00 112 TYR A O 1
ATOM 924 N N . HIS A 1 113 ? -0.352 9.841 -5.393 1.00 86.31 113 HIS A N 1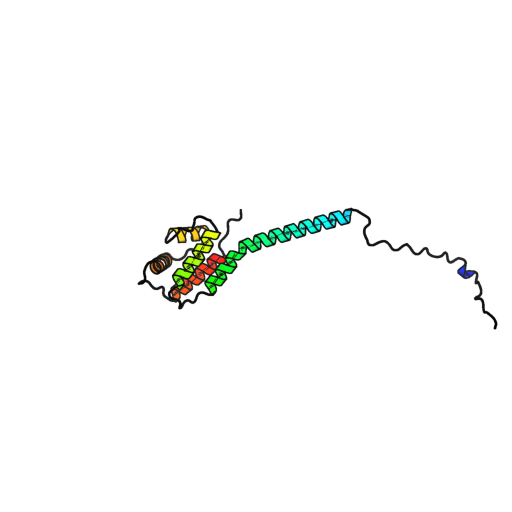
ATOM 925 C CA . HIS A 1 113 ? 0.788 10.509 -4.780 1.00 86.31 113 HIS A CA 1
ATOM 926 C C . HIS A 1 113 ? 1.573 11.349 -5.796 1.00 86.31 113 HIS A C 1
ATOM 928 O O . HIS A 1 113 ? 1.746 10.949 -6.940 1.00 86.31 113 HIS A O 1
ATOM 934 N N . SER A 1 114 ? 2.128 12.481 -5.360 1.00 81.38 114 SER A N 1
ATOM 935 C CA . SER A 1 114 ? 2.884 13.404 -6.221 1.00 81.38 114 SER A CA 1
ATOM 936 C C . SER A 1 114 ? 4.274 12.901 -6.642 1.00 81.38 114 SER A C 1
ATOM 938 O O . SER A 1 114 ? 4.922 13.525 -7.487 1.00 81.38 114 SER A O 1
ATOM 940 N N . LEU A 1 115 ? 4.759 11.795 -6.066 1.00 83.38 115 LEU A N 1
ATOM 941 C CA . LEU A 1 115 ? 6.036 11.192 -6.442 1.00 83.38 115 LEU A CA 1
ATOM 942 C C . LEU A 1 115 ? 5.919 10.506 -7.808 1.00 83.38 115 LEU A C 1
ATOM 944 O O . LEU A 1 115 ? 5.423 9.38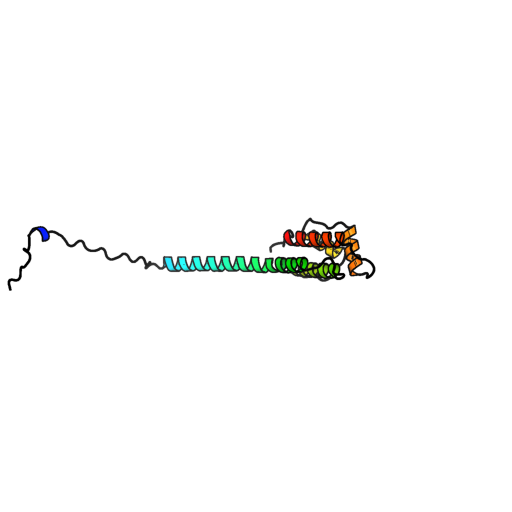3 -7.918 1.00 83.38 115 LEU A O 1
ATOM 948 N N . SER A 1 116 ? 6.463 11.154 -8.833 1.00 84.81 116 SER A N 1
ATOM 949 C CA . SER A 1 116 ? 6.528 10.604 -10.185 1.00 84.81 116 SER A CA 1
ATOM 950 C C . SER A 1 116 ? 7.885 9.966 -10.466 1.00 84.81 116 SER A C 1
ATOM 952 O O . SER A 1 116 ? 8.950 10.479 -10.111 1.00 84.81 116 SER A O 1
ATOM 954 N N . LEU A 1 117 ? 7.853 8.811 -11.125 1.00 88.81 117 LEU A N 1
ATOM 955 C CA . LEU A 1 117 ? 9.060 8.165 -11.628 1.00 88.81 117 LEU A CA 1
ATOM 956 C C . LEU A 1 117 ? 9.560 8.923 -12.873 1.00 88.81 117 LEU A C 1
ATOM 958 O O . LEU A 1 117 ? 8.735 9.305 -13.703 1.00 88.81 117 LEU A O 1
ATOM 962 N N . PRO A 1 118 ? 10.875 9.104 -13.091 1.00 91.00 118 PRO A N 1
ATOM 963 C CA . PRO A 1 118 ? 11.366 9.724 -14.318 1.00 91.00 118 PRO A CA 1
ATOM 964 C C . PRO A 1 118 ? 10.872 8.989 -15.574 1.00 91.00 118 PRO A C 1
ATOM 966 O O . PRO A 1 118 ? 11.043 7.775 -15.698 1.00 91.00 118 PRO A O 1
ATOM 969 N N . GLN A 1 119 ? 10.331 9.732 -16.543 1.00 89.44 119 GLN A N 1
ATOM 970 C CA . GLN A 1 119 ? 9.847 9.215 -17.833 1.00 89.44 119 GLN A CA 1
ATOM 971 C C . GLN A 1 119 ? 10.777 8.197 -18.533 1.00 89.44 119 GLN A C 1
ATOM 973 O O . GLN A 1 119 ? 10.287 7.142 -18.942 1.00 89.44 119 GLN A O 1
ATOM 978 N N . PRO A 1 120 ? 12.108 8.409 -18.645 1.00 91.12 120 PRO A N 1
ATOM 979 C CA . PRO A 1 120 ? 12.976 7.424 -19.300 1.00 91.12 120 PRO A CA 1
ATOM 980 C C . PRO A 1 120 ? 13.039 6.081 -18.557 1.00 91.12 120 PRO A C 1
ATOM 982 O O . PRO A 1 120 ? 13.241 5.041 -19.184 1.00 91.12 120 PRO A O 1
ATOM 985 N N . LEU A 1 121 ? 12.863 6.088 -17.232 1.00 92.00 121 LEU A N 1
ATOM 986 C CA . LEU A 1 121 ? 12.834 4.876 -16.417 1.00 92.00 121 LEU A CA 1
ATOM 987 C C . LEU A 1 121 ? 11.462 4.188 -16.495 1.00 92.00 121 LEU A C 1
ATOM 989 O O . LEU A 1 121 ? 11.411 2.964 -16.589 1.00 92.00 121 LEU A O 1
ATOM 993 N N . GLN A 1 122 ? 10.362 4.953 -16.565 1.00 92.50 122 GLN A N 1
ATOM 994 C CA . GLN A 1 122 ? 9.018 4.418 -16.845 1.00 92.50 122 GLN A CA 1
ATOM 995 C C . GLN A 1 122 ? 8.986 3.642 -18.173 1.00 92.50 122 GLN A C 1
ATOM 997 O O . GLN A 1 122 ? 8.486 2.515 -18.245 1.00 92.50 122 GLN A O 1
ATOM 1002 N N . GLN A 1 123 ? 9.562 4.231 -19.226 1.00 92.00 123 GLN A N 1
ATOM 1003 C CA . GLN A 1 123 ? 9.642 3.621 -20.553 1.00 92.00 123 GLN A CA 1
ATOM 1004 C C . GLN A 1 123 ? 10.504 2.358 -20.543 1.00 92.00 123 GLN A C 1
ATOM 1006 O O . GLN A 1 123 ? 10.053 1.315 -21.013 1.00 92.00 123 GLN A O 1
ATOM 1011 N N . ARG A 1 124 ? 11.711 2.417 -19.963 1.00 91.88 124 ARG A N 1
ATOM 1012 C CA . ARG A 1 124 ? 12.598 1.247 -19.857 1.00 91.88 124 ARG A CA 1
ATOM 1013 C C . ARG A 1 124 ? 11.973 0.111 -19.061 1.00 91.88 124 ARG A C 1
ATOM 1015 O O . ARG A 1 124 ? 12.040 -1.035 -19.500 1.00 91.88 124 ARG A O 1
ATOM 1022 N N . TRP A 1 125 ? 11.302 0.420 -17.954 1.00 93.88 125 TRP A N 1
ATOM 1023 C CA . TRP A 1 125 ? 10.579 -0.590 -17.195 1.00 93.88 125 TRP A CA 1
ATOM 1024 C C . TRP A 1 125 ? 9.471 -1.224 -18.038 1.00 93.88 125 TRP A C 1
ATOM 1026 O O . TRP A 1 125 ? 9.446 -2.443 -18.182 1.00 93.88 125 TRP A O 1
ATOM 1036 N N . THR A 1 126 ? 8.631 -0.423 -18.696 1.00 93.12 126 THR A N 1
ATOM 1037 C CA . THR A 1 126 ? 7.565 -0.937 -19.575 1.00 93.12 126 THR A CA 1
ATOM 1038 C C . THR A 1 126 ? 8.124 -1.831 -20.686 1.00 93.12 126 THR A C 1
ATOM 1040 O O . THR A 1 126 ? 7.600 -2.916 -20.930 1.00 93.12 126 THR A O 1
ATOM 1043 N N . LEU A 1 127 ? 9.221 -1.419 -21.327 1.00 92.06 127 LEU A N 1
ATOM 1044 C CA . LEU A 1 127 ? 9.879 -2.197 -22.376 1.00 92.06 127 LEU A CA 1
ATOM 1045 C C . LEU A 1 127 ? 10.457 -3.513 -21.844 1.00 92.06 127 LEU A C 1
ATOM 1047 O O . LEU A 1 127 ? 10.306 -4.535 -22.511 1.00 92.06 127 LEU A O 1
ATOM 1051 N N . SER A 1 128 ? 11.043 -3.525 -20.644 1.00 92.50 128 SER A N 1
ATOM 1052 C CA . SER A 1 128 ? 11.558 -4.753 -20.013 1.00 92.50 128 SER A CA 1
ATOM 1053 C C . SER A 1 128 ? 10.466 -5.786 -19.700 1.00 92.50 128 SER A C 1
ATOM 1055 O O . SER A 1 128 ? 10.740 -6.977 -19.602 1.00 92.50 128 SER A O 1
ATOM 1057 N N . LEU A 1 129 ? 9.204 -5.355 -19.565 1.00 90.94 129 LEU A N 1
ATOM 1058 C CA . LEU A 1 129 ? 8.077 -6.262 -19.318 1.00 90.94 129 LEU A CA 1
ATOM 1059 C C . LEU A 1 129 ? 7.626 -6.995 -20.586 1.00 90.94 129 LEU A C 1
ATOM 1061 O O . LEU A 1 129 ? 7.172 -8.139 -20.499 1.00 90.94 129 LEU A O 1
ATOM 1065 N N . VAL A 1 130 ? 7.731 -6.329 -21.740 1.00 89.38 130 VAL A N 1
ATOM 1066 C CA . VAL A 1 130 ? 7.247 -6.825 -23.041 1.00 89.38 130 VAL A CA 1
ATOM 1067 C C . VAL A 1 130 ? 8.356 -7.501 -23.838 1.00 89.38 130 VAL A C 1
ATOM 1069 O O . VAL A 1 130 ? 8.106 -8.472 -24.547 1.00 89.38 130 VAL A O 1
ATOM 1072 N N . SER A 1 131 ? 9.580 -6.986 -23.744 1.00 87.31 131 SER A N 1
ATOM 1073 C CA . SER A 1 131 ? 10.705 -7.427 -24.561 1.00 87.31 131 SER A CA 1
ATOM 1074 C C . SER A 1 131 ? 11.716 -8.225 -23.743 1.00 87.31 131 SER A C 1
ATOM 1076 O O . SER A 1 131 ? 12.124 -7.819 -22.662 1.00 87.31 131 SER A O 1
ATOM 1078 N N . CYS A 1 132 ? 12.169 -9.346 -24.307 1.00 81.50 132 CYS A N 1
ATOM 1079 C CA . CYS A 1 132 ? 13.258 -10.163 -23.761 1.00 81.50 132 CYS A CA 1
ATOM 1080 C C . CYS A 1 132 ? 14.640 -9.497 -23.927 1.00 81.50 132 CYS A C 1
ATOM 1082 O O . CYS A 1 132 ? 15.624 -9.968 -23.375 1.00 81.50 132 CYS A O 1
ATOM 1084 N N . HIS A 1 133 ? 14.734 -8.431 -24.727 1.00 80.88 133 HIS A N 1
ATOM 1085 C CA . HIS A 1 133 ? 16.008 -7.814 -25.108 1.00 80.88 133 HIS A CA 1
ATOM 1086 C C . HIS A 1 133 ? 16.389 -6.605 -24.248 1.00 80.88 133 HIS A C 1
ATOM 1088 O O . HIS A 1 133 ? 17.528 -6.147 -24.316 1.00 80.88 133 HIS A O 1
ATOM 1094 N N . VAL A 1 134 ? 15.449 -6.062 -23.469 1.00 86.25 134 VAL A N 1
ATOM 1095 C CA . VAL A 1 134 ? 15.681 -4.881 -22.634 1.00 86.25 134 VAL A CA 1
ATOM 1096 C C . VAL A 1 134 ? 15.811 -5.319 -21.184 1.00 86.25 134 VAL A C 1
ATOM 1098 O O . VAL A 1 134 ? 14.826 -5.673 -20.539 1.00 86.25 134 VAL A O 1
ATOM 1101 N N . HIS A 1 135 ? 17.033 -5.244 -20.665 1.00 86.81 135 HIS A N 1
ATOM 1102 C CA . HIS A 1 135 ? 17.329 -5.486 -19.258 1.00 86.81 135 HIS A CA 1
ATOM 1103 C C . HIS A 1 135 ? 17.569 -4.157 -18.543 1.00 86.81 135 HIS A C 1
ATOM 1105 O O . HIS A 1 135 ? 18.245 -3.272 -19.066 1.00 86.81 135 HIS A O 1
ATOM 1111 N N . LEU A 1 136 ? 17.011 -4.029 -17.341 1.00 88.94 136 LEU A N 1
ATOM 1112 C CA . LEU A 1 136 ? 17.304 -2.915 -16.442 1.00 88.94 136 LEU A CA 1
ATOM 1113 C C . LEU A 1 136 ? 18.677 -3.125 -15.806 1.00 88.94 136 LEU A C 1
ATOM 1115 O O . LEU A 1 136 ? 18.985 -4.239 -15.370 1.00 88.94 136 LEU A O 1
ATOM 1119 N N . SER A 1 137 ? 19.475 -2.064 -15.707 1.00 91.75 137 SER A N 1
ATOM 1120 C CA . SER A 1 137 ? 20.709 -2.108 -14.921 1.00 91.75 137 SER A CA 1
ATOM 1121 C C . SER A 1 137 ? 20.391 -2.262 -13.433 1.00 91.75 137 SER A C 1
ATOM 1123 O O . SER A 1 137 ? 19.308 -1.900 -12.969 1.00 91.75 137 SER A O 1
ATOM 1125 N N . ASP A 1 138 ? 21.345 -2.747 -12.642 1.00 91.31 138 ASP A N 1
ATOM 1126 C CA . ASP A 1 138 ? 21.115 -2.936 -11.203 1.00 91.31 138 ASP A CA 1
ATOM 1127 C C . ASP A 1 138 ? 20.816 -1.614 -10.479 1.00 91.31 138 ASP A C 1
ATOM 1129 O O . ASP A 1 138 ? 19.980 -1.573 -9.576 1.00 91.31 138 ASP A O 1
ATOM 1133 N N . SER A 1 139 ? 21.403 -0.506 -10.945 1.00 91.44 139 SER A N 1
ATOM 1134 C CA . SER A 1 139 ? 21.075 0.842 -10.467 1.00 91.44 139 SER A CA 1
ATOM 1135 C C . SER A 1 139 ? 19.618 1.229 -10.740 1.00 91.44 139 SER A C 1
ATOM 1137 O O . SER A 1 139 ? 18.955 1.785 -9.865 1.00 91.44 139 SER A O 1
ATOM 1139 N N . GLU A 1 140 ? 19.087 0.900 -11.919 1.00 93.25 140 GLU A N 1
ATOM 1140 C CA . GLU A 1 140 ? 17.694 1.164 -12.282 1.00 93.25 140 GLU A CA 1
ATOM 1141 C C . GLU A 1 140 ? 16.729 0.281 -11.498 1.00 93.25 140 GLU A C 1
ATOM 1143 O O . GLU A 1 140 ? 15.708 0.765 -11.011 1.00 93.25 140 GLU A O 1
ATOM 1148 N N . LYS A 1 141 ? 17.065 -1.002 -11.319 1.00 93.75 141 LYS A N 1
ATOM 1149 C CA . LYS A 1 141 ? 16.285 -1.918 -10.479 1.00 93.75 141 LYS A CA 1
ATOM 1150 C C . LYS A 1 141 ? 16.219 -1.416 -9.038 1.00 93.75 141 LYS A C 1
ATOM 1152 O O . LYS A 1 141 ? 15.142 -1.398 -8.442 1.00 93.75 141 LYS A O 1
ATOM 1157 N N . GLN A 1 142 ? 17.343 -0.958 -8.486 1.00 94.31 142 GLN A N 1
ATOM 1158 C CA . GLN A 1 142 ? 17.392 -0.393 -7.140 1.00 94.31 142 GLN A CA 1
ATOM 1159 C C . GLN A 1 142 ? 16.564 0.894 -7.035 1.00 94.31 142 GLN A C 1
ATOM 1161 O O . GLN A 1 142 ? 15.809 1.057 -6.075 1.00 94.31 142 GLN A O 1
ATOM 1166 N N . GLN A 1 143 ? 16.650 1.780 -8.031 1.00 93.94 143 GLN A N 1
ATOM 1167 C CA . GLN A 1 143 ? 15.848 3.001 -8.082 1.00 93.94 143 GLN A CA 1
ATOM 1168 C C . GLN A 1 143 ? 14.344 2.691 -8.157 1.00 93.94 143 GLN A C 1
ATOM 1170 O O . GLN A 1 143 ? 13.562 3.300 -7.428 1.00 93.94 143 GLN A O 1
ATOM 1175 N N . LEU A 1 144 ? 13.941 1.708 -8.970 1.00 94.06 144 LEU A N 1
ATOM 1176 C CA . LEU A 1 144 ? 12.557 1.229 -9.053 1.00 94.06 144 LEU A CA 1
ATOM 1177 C C . LEU A 1 144 ? 12.073 0.645 -7.724 1.00 94.06 144 LEU A C 1
ATOM 1179 O O . LEU A 1 144 ? 10.981 0.989 -7.268 1.00 94.06 144 LEU A O 1
ATOM 1183 N N . LYS A 1 145 ? 12.887 -0.205 -7.083 1.00 95.00 145 LYS A N 1
ATOM 1184 C CA . LYS A 1 145 ? 12.574 -0.789 -5.770 1.00 95.00 145 LYS A CA 1
ATOM 1185 C C . LYS A 1 145 ? 12.327 0.307 -4.739 1.00 95.00 145 LYS A C 1
ATOM 1187 O O . LYS A 1 145 ? 11.320 0.278 -4.038 1.00 95.00 145 LYS A O 1
ATOM 1192 N N . HIS A 1 146 ? 13.234 1.280 -4.669 1.00 94.25 146 HIS A N 1
ATOM 1193 C CA . HIS A 1 146 ? 13.152 2.384 -3.720 1.00 94.25 146 HIS A CA 1
ATOM 1194 C C . HIS A 1 146 ? 11.914 3.253 -3.963 1.00 94.25 146 HIS A C 1
ATOM 1196 O O . HIS A 1 146 ? 11.137 3.468 -3.037 1.00 94.25 146 HIS A O 1
ATOM 1202 N N . TYR A 1 147 ? 11.673 3.642 -5.218 1.00 93.75 147 TYR A N 1
ATOM 1203 C CA . TYR A 1 147 ? 10.480 4.390 -5.611 1.00 93.75 147 TYR A CA 1
ATOM 1204 C C . TYR A 1 147 ? 9.188 3.676 -5.195 1.00 93.75 147 TYR A C 1
ATOM 1206 O O . TYR A 1 147 ? 8.332 4.281 -4.556 1.00 93.75 147 TYR A O 1
ATOM 1214 N N . CYS A 1 148 ? 9.055 2.379 -5.499 1.00 93.56 148 CYS A N 1
ATOM 1215 C CA . CYS A 1 148 ? 7.847 1.623 -5.162 1.00 93.56 148 CYS A CA 1
ATOM 1216 C C . CYS A 1 148 ? 7.642 1.519 -3.644 1.00 93.56 148 CYS A C 1
ATOM 1218 O O . CYS A 1 148 ? 6.519 1.653 -3.159 1.00 93.56 148 CYS A O 1
ATOM 1220 N N . LEU A 1 149 ? 8.720 1.314 -2.879 1.00 94.00 149 LEU A N 1
ATOM 1221 C CA . LEU A 1 149 ? 8.654 1.273 -1.418 1.00 94.00 149 LEU A CA 1
ATOM 1222 C C . LEU A 1 149 ? 8.243 2.619 -0.819 1.00 94.00 149 LEU A C 1
ATOM 1224 O O . LEU A 1 149 ? 7.464 2.645 0.133 1.00 94.00 149 LEU A O 1
ATOM 1228 N N . ASP A 1 150 ? 8.750 3.727 -1.349 1.00 92.19 150 ASP A N 1
ATOM 1229 C CA . ASP A 1 150 ? 8.410 5.055 -0.844 1.00 92.19 150 ASP A CA 1
ATOM 1230 C C . ASP A 1 150 ? 6.997 5.474 -1.238 1.00 92.19 150 ASP A C 1
ATOM 1232 O O . ASP A 1 150 ? 6.253 5.967 -0.388 1.00 92.19 150 ASP A O 1
ATOM 1236 N N . TRP A 1 151 ? 6.569 5.151 -2.459 1.00 93.25 151 TRP A N 1
ATOM 1237 C CA . TRP A 1 151 ? 5.181 5.310 -2.877 1.00 93.25 151 TRP A CA 1
ATOM 1238 C C . TRP A 1 151 ? 4.229 4.498 -1.980 1.00 93.25 151 TRP A C 1
ATOM 1240 O O . TRP A 1 151 ? 3.230 5.022 -1.491 1.00 93.25 151 TRP A O 1
ATOM 1250 N N . LEU A 1 152 ? 4.558 3.243 -1.640 1.00 91.31 152 LEU A N 1
ATOM 1251 C CA . LEU A 1 152 ? 3.735 2.433 -0.727 1.00 91.31 152 LEU A CA 1
ATOM 1252 C C . LEU A 1 152 ? 3.619 3.026 0.682 1.00 91.31 152 LEU A C 1
ATOM 1254 O O . LEU A 1 152 ? 2.587 2.854 1.335 1.00 91.31 152 LEU A O 1
ATOM 1258 N N . LYS A 1 153 ? 4.650 3.729 1.157 1.00 88.81 153 LYS A N 1
ATOM 1259 C CA . LYS A 1 153 ? 4.601 4.423 2.450 1.00 88.81 153 LYS A CA 1
ATOM 1260 C C . LYS A 1 153 ? 3.718 5.667 2.391 1.00 88.81 153 LYS A C 1
ATOM 1262 O O . LYS A 1 153 ? 2.979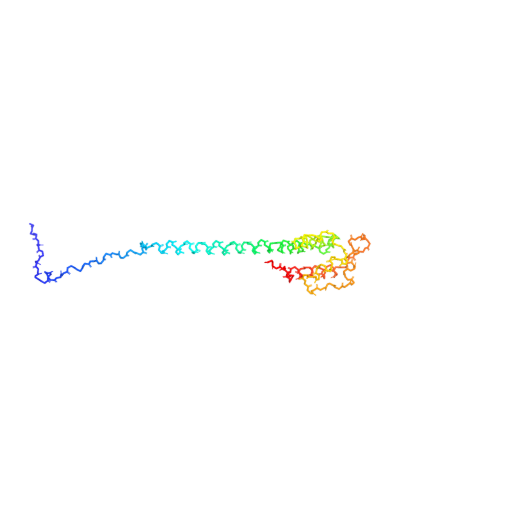 5.904 3.341 1.00 88.81 153 LYS A O 1
ATOM 1267 N N . GLN A 1 154 ? 3.811 6.440 1.310 1.00 86.69 154 GLN A N 1
ATOM 1268 C CA . GLN A 1 154 ? 3.291 7.810 1.250 1.00 86.69 154 GLN A CA 1
ATOM 1269 C C . GLN A 1 154 ? 1.979 7.969 0.478 1.00 86.69 154 GLN A C 1
ATOM 1271 O O . GLN A 1 154 ? 1.345 9.009 0.617 1.00 86.69 154 GLN A O 1
ATOM 1276 N N . HIS A 1 155 ? 1.548 6.977 -0.309 1.00 87.06 155 HIS A N 1
ATOM 1277 C CA . HIS A 1 155 ? 0.283 7.084 -1.035 1.00 87.06 155 HIS A CA 1
ATOM 1278 C C . HIS A 1 155 ? -0.881 7.281 -0.066 1.00 87.06 155 HIS A C 1
ATOM 1280 O O . HIS A 1 155 ? -0.968 6.621 0.978 1.00 87.06 155 HIS A O 1
ATOM 1286 N N . GLU A 1 156 ? -1.790 8.175 -0.425 1.00 79.06 156 GLU A N 1
ATOM 1287 C CA . GLU A 1 156 ? -2.996 8.435 0.345 1.00 79.06 156 GLU A CA 1
ATOM 1288 C C . GLU A 1 156 ? -4.107 7.546 -0.211 1.00 79.06 156 GLU A C 1
ATOM 1290 O O . GLU A 1 156 ? -4.403 7.567 -1.405 1.00 79.06 156 GLU A O 1
ATOM 1295 N N . VAL A 1 157 ? -4.710 6.711 0.642 1.00 73.38 157 VAL A N 1
ATOM 1296 C CA . VAL A 1 157 ? -6.001 6.119 0.279 1.00 73.38 157 VAL A CA 1
ATOM 1297 C C . VAL A 1 157 ? -7.023 7.198 0.576 1.00 73.38 157 VAL A C 1
ATOM 1299 O O . VAL A 1 157 ? -7.089 7.646 1.720 1.00 73.38 157 VAL A O 1
ATOM 1302 N N . ALA A 1 158 ? -7.795 7.619 -0.425 1.00 57.00 158 ALA A N 1
ATOM 1303 C CA . ALA A 1 158 ? -8.969 8.442 -0.179 1.00 57.00 158 ALA A CA 1
ATOM 1304 C C . ALA A 1 158 ? -9.874 7.668 0.792 1.00 57.00 158 ALA A C 1
ATOM 1306 O O . ALA A 1 158 ? -10.498 6.675 0.421 1.00 57.00 158 ALA A O 1
ATOM 1307 N N . SER A 1 159 ? -9.850 8.050 2.067 1.00 46.06 159 SER A N 1
ATOM 1308 C CA . SER A 1 159 ? -10.713 7.464 3.082 1.00 46.06 159 SER A CA 1
ATOM 1309 C C . SER A 1 159 ? -12.149 7.856 2.748 1.00 46.06 159 SER A C 1
ATOM 1311 O O . SER A 1 159 ? -12.442 9.052 2.704 1.00 46.06 159 SER A O 1
ATOM 1313 N N . LEU A 1 160 ? -12.988 6.853 2.468 1.00 38.00 160 LEU A N 1
ATOM 1314 C CA . LEU A 1 160 ? -14.444 6.986 2.340 1.00 38.00 160 LEU A CA 1
ATOM 1315 C C . LEU A 1 160 ? -15.061 7.663 3.569 1.00 38.00 160 LEU A C 1
ATOM 1317 O O . LEU A 1 160 ? -14.602 7.355 4.695 1.00 38.00 160 LEU A O 1
#